Protein AF-A0AAV4GU33-F1 (afdb_monomer)

Foldseek 3Di:
DDPPPPPPPPQKWKKKKKKFDLVCPVLQVFDDDLFPDTDGPADPVDGDCVVRVSVVVTDIDIDMDTPPDDDDDDPNIDMDMDTPGDDDDDDDDDDALVCLVVLLVRLVSNCVPDVVSVVVSCVSPDPVNCVVRVVPVD

Organism: NCBI:txid1093978

Mean predicted aligned error: 7.21 Å

Radius of gyration: 20.66 Å; Cα contacts (8 Å, |Δi|>4): 147; chains: 1; bounding box: 42×40×71 Å

Secondary structure (DSSP, 8-state):
--------------EEEEE--GGGGGGG-EEESSSSSEEE---SSS--TTT-GGGGG---EEEEEPTT------TT--EEEEESSS----------TTTHHHHHHHHHHHTTT-HHHHHHHHHHHSHHHHHHHTGGG-

pLDDT: mean 87.39, std 14.04, range [37.12, 97.62]

Sequence (138 aa):
MKLYHKKRDEFVLFFRWTFFEADHLALLYPKYVQSLDPVFSVNIAKPDLKSFPLLALTKPKQCILQPGELLFVPAGSPHYVENLTASLAISSNYVDATNYHKVCEELRISGLMDPRAKQLLDQFESLDFKKKTRLDSL

InterPro domains:
  IPR003347 JmjC domain [PS51184] (1-111)
  IPR041667 Cupin-like domain 8 [PF13621] (16-94)
  IPR050910 JMJD6 family arginine demethylases/lysyl-hydroxylases [PTHR12480] (16-119)

Structure (mmCIF, N/CA/C/O backbone):
data_AF-A0AAV4GU33-F1
#
_entry.id   AF-A0AAV4GU33-F1
#
loop_
_atom_site.group_PDB
_atom_site.id
_atom_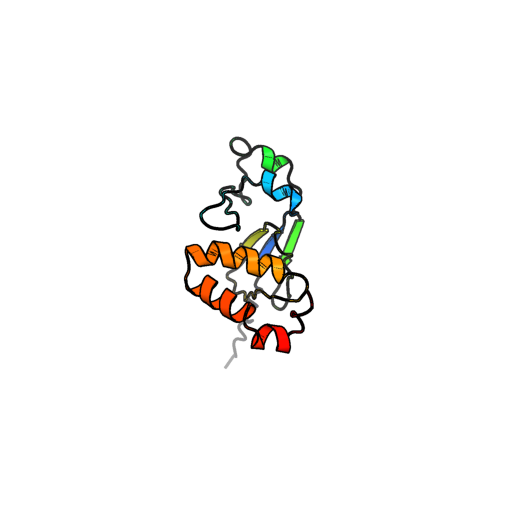site.type_symbol
_atom_site.label_atom_id
_atom_site.label_alt_id
_atom_site.label_comp_id
_atom_site.label_asym_id
_atom_site.label_entity_id
_atom_site.label_seq_id
_atom_site.pdbx_PDB_ins_code
_atom_site.Cartn_x
_atom_site.Cartn_y
_atom_site.Cartn_z
_atom_site.occupancy
_atom_site.B_iso_or_equiv
_atom_site.auth_seq_id
_atom_site.auth_comp_id
_atom_site.auth_asym_id
_atom_site.auth_atom_id
_atom_site.pdbx_PDB_model_num
ATOM 1 N N . MET A 1 1 ? 15.923 -24.154 47.357 1.00 42.38 1 MET A N 1
ATOM 2 C CA . MET A 1 1 ? 16.016 -23.106 46.318 1.00 42.38 1 MET A CA 1
ATOM 3 C C . MET A 1 1 ? 14.884 -23.333 45.319 1.00 42.38 1 MET A C 1
ATOM 5 O O . MET A 1 1 ? 14.953 -24.279 44.551 1.00 42.38 1 MET A O 1
ATOM 9 N N . LYS A 1 2 ? 13.777 -22.580 45.416 1.00 37.12 2 LYS A N 1
ATOM 10 C CA . LYS A 1 2 ? 12.636 -22.703 44.488 1.00 37.12 2 LYS A CA 1
ATOM 11 C C . LYS A 1 2 ? 12.928 -21.844 43.257 1.00 37.12 2 LYS A C 1
ATOM 13 O O . LYS A 1 2 ? 12.985 -20.624 43.372 1.00 37.12 2 LYS A O 1
ATOM 18 N N . LEU A 1 3 ? 13.143 -22.483 42.109 1.00 43.22 3 LEU A N 1
ATOM 19 C CA . LEU A 1 3 ? 13.227 -21.810 40.816 1.00 43.22 3 LEU A CA 1
ATOM 20 C C . LEU A 1 3 ? 11.837 -21.255 40.480 1.00 43.22 3 LEU A C 1
ATOM 22 O O . LEU A 1 3 ? 10.905 -22.005 40.199 1.00 43.22 3 LEU A O 1
ATOM 26 N N . TYR A 1 4 ? 11.686 -19.935 40.565 1.00 38.28 4 TYR A N 1
ATOM 27 C CA . TYR A 1 4 ? 10.521 -19.234 40.041 1.00 38.28 4 TYR A CA 1
ATOM 28 C C . TYR A 1 4 ? 10.566 -19.313 38.511 1.00 38.28 4 TYR A C 1
ATOM 30 O O . TYR A 1 4 ? 11.271 -18.546 37.856 1.00 38.28 4 TYR A O 1
ATOM 38 N N . HIS A 1 5 ? 9.802 -20.235 37.927 1.00 45.59 5 HIS A N 1
ATOM 39 C CA . HIS A 1 5 ? 9.429 -20.148 36.520 1.00 45.59 5 HIS A CA 1
ATOM 40 C C . HIS A 1 5 ? 8.442 -18.990 36.364 1.00 45.59 5 HIS A C 1
ATOM 42 O O . HIS A 1 5 ? 7.228 -19.167 36.455 1.00 45.59 5 HIS A O 1
ATOM 48 N N . LYS A 1 6 ? 8.964 -17.780 36.143 1.00 46.91 6 LYS A N 1
ATOM 49 C CA . LYS A 1 6 ? 8.171 -16.702 35.554 1.00 46.91 6 LYS A CA 1
ATOM 50 C C . LYS A 1 6 ? 7.756 -17.212 34.174 1.00 46.91 6 LYS A C 1
ATOM 52 O O . LYS A 1 6 ? 8.623 -17.408 33.321 1.00 46.91 6 LYS A O 1
ATOM 57 N N . LYS A 1 7 ? 6.464 -17.520 33.984 1.00 47.25 7 LYS A N 1
ATOM 58 C CA . LYS A 1 7 ? 5.905 -17.732 32.643 1.00 47.25 7 LYS A CA 1
ATOM 59 C C . LYS A 1 7 ? 6.401 -16.559 31.805 1.00 47.25 7 LYS A C 1
ATOM 61 O O . LYS A 1 7 ? 6.243 -15.413 32.219 1.00 47.25 7 LYS A O 1
ATOM 66 N N . ARG A 1 8 ? 7.101 -16.842 30.706 1.00 53.31 8 ARG A N 1
ATOM 67 C CA . ARG A 1 8 ? 7.355 -15.808 29.709 1.00 53.31 8 ARG A CA 1
ATOM 68 C C . ARG A 1 8 ? 5.967 -15.378 29.270 1.00 53.31 8 ARG A C 1
ATOM 70 O O . ARG A 1 8 ? 5.239 -16.203 28.731 1.00 53.31 8 ARG A O 1
ATOM 77 N N . ASP A 1 9 ? 5.584 -14.155 29.609 1.00 51.97 9 ASP A N 1
ATOM 78 C CA . ASP A 1 9 ? 4.449 -13.520 28.968 1.00 51.97 9 ASP A CA 1
ATOM 79 C C . ASP A 1 9 ? 4.797 -13.545 27.478 1.00 51.97 9 ASP A C 1
ATOM 81 O O . ASP A 1 9 ? 5.755 -12.902 27.041 1.00 51.97 9 ASP A O 1
ATOM 85 N N . GLU A 1 10 ? 4.143 -14.426 26.723 1.00 53.94 10 GLU A N 1
ATOM 86 C CA . GLU A 1 10 ? 4.235 -14.413 25.274 1.00 53.94 10 GLU A CA 1
ATOM 87 C C . GLU A 1 10 ? 3.649 -13.069 24.861 1.00 53.94 10 GLU A C 1
ATOM 89 O O . GLU A 1 10 ? 2.439 -12.856 24.904 1.00 53.94 10 GLU A O 1
ATOM 94 N N . PHE A 1 11 ? 4.520 -12.108 24.560 1.00 52.19 11 PHE A N 1
ATOM 95 C CA . PHE A 1 11 ? 4.121 -10.869 23.918 1.00 52.19 11 PHE A CA 1
ATOM 96 C C . PHE A 1 11 ? 3.649 -11.248 22.519 1.00 52.19 11 PHE A C 1
ATOM 98 O O . PHE A 1 11 ? 4.433 -11.288 21.573 1.00 52.19 11 PHE A O 1
ATOM 105 N N . VAL A 1 12 ? 2.378 -11.624 22.406 1.00 59.38 12 VAL A N 1
ATOM 106 C CA . VAL A 1 12 ? 1.779 -11.923 21.115 1.00 59.38 12 VAL A CA 1
ATOM 107 C C . VAL A 1 12 ? 1.508 -10.580 20.447 1.00 59.38 12 VAL A C 1
ATOM 109 O O . VAL A 1 12 ? 0.731 -9.763 20.936 1.00 59.38 12 VAL A O 1
ATOM 112 N N . LEU A 1 13 ? 2.270 -10.315 19.390 1.00 69.06 13 LEU A N 1
ATOM 113 C CA . LEU A 1 13 ? 2.268 -9.060 18.649 1.00 69.06 13 LEU A CA 1
ATOM 114 C C . LEU A 1 13 ? 1.117 -9.074 17.643 1.00 69.06 13 LEU A C 1
ATOM 116 O O . LEU A 1 13 ? 1.123 -9.908 16.742 1.00 69.06 13 LEU A O 1
ATOM 120 N N . PHE A 1 14 ? 0.152 -8.164 17.774 1.00 86.62 14 PHE A N 1
ATOM 121 C CA . PHE A 1 14 ? -1.004 -8.115 16.877 1.00 86.62 14 PHE A CA 1
ATOM 122 C C . PHE A 1 14 ? -1.135 -6.764 16.176 1.00 86.62 14 PHE A C 1
ATOM 124 O O . PHE A 1 14 ? -1.135 -5.705 16.815 1.00 86.62 14 PHE A O 1
ATOM 131 N N . PHE A 1 15 ? -1.349 -6.817 14.862 1.00 92.25 15 PHE A N 1
ATOM 132 C CA . PHE A 1 15 ? -1.718 -5.658 14.054 1.00 92.25 15 PHE A CA 1
ATOM 133 C C . PHE A 1 15 ? -3.136 -5.820 13.530 1.00 92.25 15 PHE A C 1
ATOM 135 O O . PHE A 1 15 ? -3.448 -6.834 12.906 1.00 92.25 15 PHE A O 1
ATOM 142 N N . ARG A 1 16 ? -3.982 -4.807 13.713 1.00 96.00 16 ARG A N 1
ATOM 143 C CA . ARG A 1 16 ? -5.251 -4.718 12.990 1.00 96.00 16 ARG A CA 1
ATOM 144 C C . ARG A 1 16 ? -5.020 -3.963 11.692 1.00 96.00 16 ARG A C 1
ATOM 146 O O . ARG A 1 16 ? -4.733 -2.769 11.705 1.00 96.00 16 ARG A O 1
ATOM 153 N N . TRP A 1 17 ? -5.174 -4.667 10.581 1.00 96.12 17 TRP A N 1
ATOM 154 C CA . TRP A 1 17 ? -5.130 -4.088 9.248 1.00 96.12 17 TRP A CA 1
ATOM 155 C C . TRP A 1 17 ? -6.543 -3.801 8.767 1.00 96.12 17 TRP A C 1
ATOM 157 O O . TRP A 1 17 ? -7.436 -4.633 8.912 1.00 96.12 17 TRP A O 1
ATOM 167 N N . THR A 1 18 ? -6.738 -2.619 8.196 1.00 96.62 18 THR A N 1
ATOM 168 C CA . THR A 1 18 ? -7.971 -2.205 7.525 1.00 96.62 18 THR A CA 1
ATOM 169 C C . THR A 1 18 ? -7.630 -1.843 6.088 1.00 96.62 18 THR A C 1
ATOM 171 O O . THR A 1 18 ? -6.877 -0.902 5.866 1.00 96.62 18 THR A O 1
ATOM 174 N N . PHE A 1 19 ? -8.180 -2.580 5.130 1.00 95.69 19 PHE A N 1
ATOM 175 C CA . PHE A 1 19 ? -7.960 -2.404 3.698 1.00 95.69 19 PHE A CA 1
ATOM 176 C C . PHE A 1 19 ? -9.168 -1.793 3.016 1.00 95.69 19 PHE A C 1
ATOM 178 O O . PHE A 1 19 ? -10.313 -2.104 3.353 1.00 95.69 19 PHE A O 1
ATOM 185 N N . PHE A 1 20 ? -8.891 -0.997 1.994 1.00 95.56 20 PHE A N 1
ATOM 186 C CA . PHE A 1 20 ? -9.877 -0.479 1.066 1.00 95.56 20 PHE A CA 1
ATOM 187 C C . PHE A 1 20 ? -9.539 -0.981 -0.338 1.00 95.56 20 PHE A C 1
ATOM 189 O O . PHE A 1 20 ? -8.371 -1.093 -0.719 1.00 95.56 20 PHE A O 1
ATOM 196 N N . GLU A 1 21 ? -10.576 -1.300 -1.105 1.00 91.81 21 GLU A N 1
ATOM 197 C CA . GLU A 1 21 ? -10.431 -1.573 -2.532 1.00 91.81 21 GLU A CA 1
ATOM 198 C C . GLU A 1 21 ? -9.899 -0.319 -3.247 1.00 91.81 21 GLU A C 1
ATOM 200 O O . GLU A 1 21 ? -10.142 0.812 -2.812 1.00 91.81 21 GLU A O 1
ATOM 205 N N . ALA A 1 22 ? -9.147 -0.505 -4.333 1.00 90.31 22 ALA A N 1
ATOM 206 C CA . ALA A 1 22 ? -8.514 0.609 -5.046 1.00 90.31 22 ALA A CA 1
ATOM 207 C C . ALA A 1 22 ? -9.541 1.607 -5.625 1.00 90.31 22 ALA A C 1
ATOM 209 O O . ALA A 1 22 ? -9.262 2.801 -5.720 1.00 90.31 22 ALA A O 1
ATOM 210 N N . ASP A 1 23 ? -10.748 1.145 -5.960 1.00 91.69 23 ASP A N 1
ATOM 211 C CA . ASP A 1 23 ? -11.857 1.980 -6.441 1.00 91.69 23 ASP A CA 1
ATOM 212 C C . ASP A 1 23 ? -12.443 2.904 -5.353 1.00 91.69 23 ASP A C 1
ATOM 214 O O . ASP A 1 23 ? -13.017 3.951 -5.662 1.00 91.69 23 ASP A O 1
ATOM 218 N N . HIS A 1 24 ? -12.235 2.587 -4.073 1.00 94.38 24 HIS A N 1
ATOM 219 C CA . HIS A 1 24 ? -12.641 3.426 -2.946 1.00 94.38 24 HIS A CA 1
ATOM 220 C C . HIS A 1 24 ? -11.666 4.570 -2.659 1.00 94.38 24 HIS A C 1
ATOM 222 O O . HIS A 1 24 ? -11.939 5.385 -1.778 1.00 94.38 24 HIS A O 1
ATOM 228 N N . LEU A 1 25 ? -10.553 4.680 -3.389 1.00 94.44 25 LEU A N 1
ATOM 229 C CA . LEU A 1 25 ? -9.528 5.698 -3.158 1.00 94.44 25 LEU A CA 1
ATOM 230 C C . LEU A 1 25 ? -10.111 7.118 -3.109 1.00 94.44 25 LEU A C 1
ATOM 232 O O . LEU A 1 25 ? -9.793 7.872 -2.193 1.00 94.44 25 LEU A O 1
ATOM 236 N N . ALA A 1 26 ? -11.024 7.464 -4.021 1.00 95.12 26 ALA A N 1
ATOM 237 C CA . ALA A 1 26 ? -11.667 8.781 -4.044 1.00 95.12 26 ALA A CA 1
ATOM 238 C C . ALA A 1 26 ? -12.554 9.046 -2.810 1.00 95.12 26 ALA A C 1
ATOM 240 O O . ALA A 1 26 ? -12.675 10.189 -2.368 1.00 95.12 26 ALA A O 1
ATOM 241 N N . LEU A 1 27 ? -13.131 7.995 -2.217 1.00 97.19 27 LEU A N 1
ATOM 242 C CA . LEU A 1 27 ? -13.972 8.091 -1.017 1.00 97.19 27 LEU A CA 1
ATOM 243 C C . LEU A 1 27 ? -13.159 8.448 0.235 1.00 97.19 27 LEU A C 1
ATOM 245 O O . LEU A 1 27 ? -13.727 8.894 1.231 1.00 97.19 27 LEU A O 1
ATOM 249 N N . LEU A 1 28 ? -11.837 8.265 0.182 1.00 97.06 28 LEU A N 1
ATOM 250 C CA . LEU A 1 28 ? -10.908 8.535 1.279 1.00 97.06 28 LEU A CA 1
ATOM 251 C C . LEU A 1 28 ? -10.315 9.951 1.240 1.00 97.06 28 LEU A C 1
ATOM 253 O O . LEU A 1 28 ? -9.486 10.278 2.088 1.00 97.06 28 LEU A O 1
ATOM 257 N N . TYR A 1 29 ? 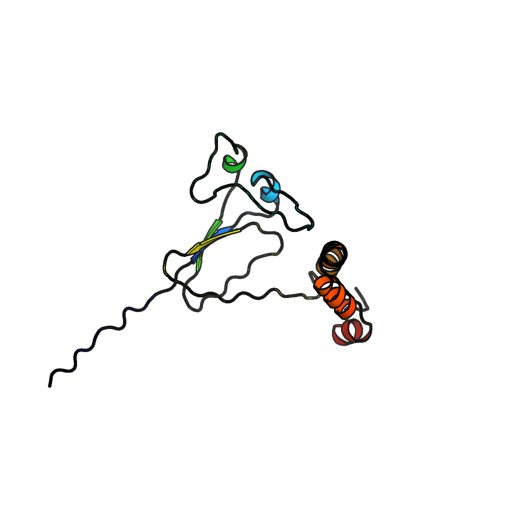-10.752 10.800 0.303 1.00 96.56 29 TYR A N 1
ATOM 258 C CA . TYR A 1 29 ? -10.279 12.182 0.150 1.00 96.56 29 TYR A CA 1
ATOM 259 C C . TYR A 1 29 ? -8.745 12.263 -0.008 1.00 96.56 29 TYR A C 1
ATOM 261 O O . TYR A 1 29 ? -8.061 12.861 0.834 1.00 96.56 29 TYR A O 1
ATOM 269 N N . PRO A 1 30 ? -8.189 11.643 -1.067 1.00 95.81 30 PRO A N 1
ATOM 270 C CA . PRO A 1 30 ? -6.753 11.584 -1.291 1.00 95.81 30 PRO A CA 1
ATOM 271 C C . PRO A 1 30 ? -6.194 12.980 -1.562 1.00 95.81 30 PRO A C 1
ATOM 273 O O . PRO A 1 30 ? -6.832 13.824 -2.196 1.00 95.81 30 PRO A O 1
ATOM 276 N N . LYS A 1 31 ? -4.961 13.206 -1.125 1.00 93.94 31 LYS A N 1
ATOM 277 C CA . LYS A 1 31 ? -4.166 14.379 -1.484 1.00 93.94 31 LYS A CA 1
ATOM 278 C C . LYS A 1 31 ? -2.874 13.901 -2.120 1.00 93.94 31 LYS A C 1
ATOM 280 O O . LYS A 1 31 ? -2.189 13.060 -1.553 1.00 93.94 31 LYS A O 1
ATOM 285 N N . TYR A 1 32 ? -2.527 14.467 -3.264 1.00 89.94 32 TYR A N 1
ATOM 286 C CA . TYR A 1 32 ? -1.275 14.173 -3.950 1.00 89.94 32 TYR A CA 1
ATOM 287 C C . TYR A 1 32 ? -0.311 15.321 -3.686 1.00 89.94 32 TYR A C 1
ATOM 289 O O . TYR A 1 32 ? -0.589 16.466 -4.047 1.00 89.94 32 TYR A O 1
ATOM 297 N N . VAL A 1 33 ? 0.794 15.033 -3.001 1.00 83.00 33 VAL A N 1
ATOM 298 C CA . VAL A 1 33 ? 1.796 16.039 -2.636 1.00 83.00 33 VAL A CA 1
ATOM 299 C C . VAL A 1 33 ? 3.132 15.592 -3.200 1.00 83.00 33 VAL A C 1
ATOM 301 O O . VAL A 1 33 ? 3.805 14.762 -2.608 1.00 83.00 33 VAL A O 1
ATOM 304 N N . GLN A 1 34 ? 3.502 16.149 -4.356 1.00 76.69 34 GLN A N 1
ATOM 305 C CA . GLN A 1 34 ? 4.802 15.926 -5.010 1.00 76.69 34 GLN A CA 1
ATOM 306 C C . GLN A 1 34 ? 5.111 14.462 -5.404 1.00 76.69 34 GLN A C 1
ATOM 308 O O . GLN A 1 34 ? 6.216 14.185 -5.859 1.00 76.69 34 GLN A O 1
ATOM 313 N N . SER A 1 35 ? 4.148 13.543 -5.292 1.00 79.38 35 SER A N 1
ATOM 314 C CA . SER A 1 35 ? 4.239 12.153 -5.750 1.00 79.38 35 SER A CA 1
ATOM 315 C C . SER A 1 35 ? 2.886 11.650 -6.272 1.00 79.38 35 SER A C 1
ATOM 317 O O . SER A 1 35 ? 1.850 12.299 -6.087 1.00 79.38 35 SER A O 1
ATOM 319 N N . LEU A 1 36 ? 2.900 10.487 -6.933 1.00 82.44 36 LEU A N 1
ATOM 320 C CA . LEU A 1 36 ? 1.686 9.754 -7.314 1.00 82.44 36 LEU A CA 1
ATOM 321 C C . LEU A 1 36 ? 1.083 8.949 -6.152 1.00 82.44 36 LEU A C 1
ATOM 323 O O . LEU A 1 36 ? -0.021 8.425 -6.292 1.00 82.44 36 LEU A O 1
ATOM 327 N N . ASP A 1 37 ? 1.766 8.892 -5.009 1.00 85.00 37 ASP A N 1
ATOM 328 C CA . ASP A 1 37 ? 1.268 8.225 -3.814 1.00 85.00 37 ASP A CA 1
ATOM 329 C C . ASP A 1 37 ? 0.350 9.172 -3.034 1.00 85.00 37 ASP A C 1
ATOM 331 O O . ASP A 1 37 ? 0.799 10.211 -2.534 1.00 85.00 37 ASP A O 1
ATOM 335 N N . PRO A 1 38 ? -0.948 8.856 -2.911 1.00 91.38 38 PRO A N 1
ATOM 336 C CA . PRO A 1 38 ? -1.862 9.703 -2.172 1.00 91.38 38 PRO A CA 1
ATOM 337 C C . PRO A 1 38 ? -1.587 9.615 -0.669 1.00 91.38 38 PRO A C 1
ATOM 339 O O . PRO A 1 38 ? -1.406 8.537 -0.102 1.00 91.38 38 PRO A O 1
ATOM 342 N N . VAL A 1 39 ? -1.671 10.759 0.002 1.00 91.50 39 VAL A N 1
ATOM 343 C CA . VAL A 1 39 ? -1.785 10.837 1.458 1.00 91.50 39 VAL A CA 1
ATOM 344 C C . VAL A 1 39 ? -3.228 11.128 1.851 1.00 91.50 39 VAL A C 1
ATOM 346 O O . VAL A 1 39 ? -3.956 11.841 1.158 1.00 91.50 39 VAL A O 1
ATOM 349 N N . PHE A 1 40 ? -3.645 10.6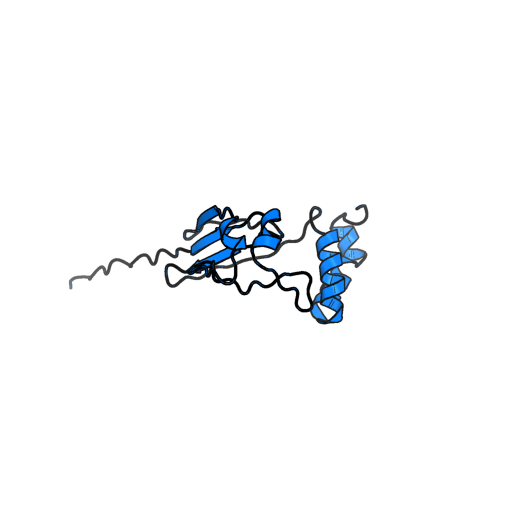00 2.997 1.00 93.81 40 PHE A N 1
ATOM 350 C CA . PHE A 1 40 ? -5.016 10.712 3.484 1.00 93.81 40 PHE A CA 1
ATOM 351 C C . PHE A 1 40 ? -5.036 11.478 4.805 1.00 93.81 40 PHE A C 1
ATOM 353 O O . PHE A 1 40 ? -4.234 11.220 5.698 1.00 93.81 40 PHE A O 1
ATOM 360 N N . SER A 1 41 ? -5.951 12.442 4.939 1.00 92.88 41 SER A N 1
ATOM 361 C CA . SER A 1 41 ? -6.133 13.201 6.192 1.00 92.88 41 SER A CA 1
ATOM 362 C C . SER A 1 41 ? -7.296 12.685 7.045 1.00 92.88 41 SER A C 1
ATOM 364 O O . SER A 1 41 ? -7.542 13.207 8.130 1.00 92.88 41 SER A O 1
ATOM 366 N N . VAL A 1 42 ? -8.036 11.695 6.548 1.00 95.69 42 VAL A N 1
ATOM 367 C CA . VAL A 1 42 ? -9.185 11.113 7.242 1.00 95.69 42 VAL A CA 1
ATOM 368 C C . VAL A 1 42 ? -8.727 10.213 8.389 1.00 95.69 42 VAL A C 1
ATOM 370 O O . VAL A 1 42 ? -7.756 9.469 8.264 1.00 95.69 42 VAL A O 1
ATOM 373 N N . ASN A 1 43 ? -9.437 10.256 9.517 1.00 95.19 43 ASN A N 1
ATOM 374 C CA . ASN A 1 43 ? -9.176 9.363 10.643 1.00 95.19 43 ASN A CA 1
ATOM 375 C C . ASN A 1 43 ? -10.065 8.119 10.533 1.00 95.19 43 ASN A C 1
ATOM 377 O O . ASN A 1 43 ? -11.267 8.195 10.769 1.00 95.19 43 ASN A O 1
ATOM 381 N N . ILE A 1 44 ? -9.474 6.972 10.196 1.00 95.19 44 ILE A N 1
ATOM 382 C CA . ILE A 1 44 ? -10.215 5.711 10.044 1.00 95.19 44 ILE A CA 1
ATOM 383 C C . ILE A 1 44 ? -10.666 5.135 11.395 1.00 95.19 44 ILE A C 1
ATOM 385 O O . ILE A 1 44 ? -11.755 4.576 11.485 1.00 95.19 44 ILE A O 1
ATOM 389 N N . ALA A 1 45 ? -9.880 5.309 12.462 1.00 93.50 45 ALA A N 1
ATOM 390 C CA . ALA A 1 45 ? -10.231 4.822 13.799 1.00 93.50 45 ALA A CA 1
ATOM 391 C C . ALA A 1 45 ? -11.373 5.628 14.443 1.00 93.50 45 ALA A C 1
ATOM 393 O O . ALA A 1 45 ? -12.135 5.106 15.256 1.00 93.50 45 ALA A O 1
ATOM 394 N N . LYS A 1 46 ? -11.503 6.908 14.076 1.00 95.81 46 LYS A N 1
ATOM 395 C CA . LYS A 1 46 ? -12.573 7.805 14.523 1.00 95.81 46 LYS A CA 1
ATOM 396 C C . LYS A 1 46 ? -13.076 8.660 13.346 1.00 95.81 46 LYS A C 1
ATOM 398 O O . LYS A 1 46 ? -12.682 9.825 13.245 1.00 95.81 46 LYS A O 1
ATOM 403 N N . PRO A 1 47 ? -13.932 8.102 12.467 1.00 95.50 47 PRO A N 1
ATOM 404 C CA . PRO A 1 47 ? -14.377 8.776 11.249 1.00 95.50 47 PRO A CA 1
ATOM 405 C C . PRO A 1 47 ? -15.199 10.031 11.550 1.00 95.50 47 PRO A C 1
ATOM 407 O O . PRO A 1 47 ? -16.203 9.970 12.260 1.00 95.50 47 PRO A O 1
ATOM 410 N N . ASP A 1 48 ? -14.811 11.164 10.964 1.00 96.88 48 ASP A N 1
ATOM 411 C CA . ASP A 1 48 ? -15.629 12.379 10.950 1.00 96.88 48 ASP A CA 1
ATOM 412 C C . ASP A 1 48 ? -16.497 12.414 9.688 1.00 96.88 48 ASP A C 1
ATOM 414 O O . ASP A 1 48 ? -16.117 12.964 8.655 1.00 96.88 48 ASP A O 1
ATOM 418 N N . LEU A 1 49 ? -17.690 11.827 9.782 1.00 97.38 49 LEU A N 1
ATOM 419 C CA . LEU A 1 49 ? -18.641 11.774 8.669 1.00 97.38 49 LEU A CA 1
ATOM 420 C C . LEU A 1 49 ? -19.311 13.124 8.369 1.00 97.38 49 LEU A C 1
ATOM 422 O O . LEU A 1 49 ? -19.996 13.238 7.355 1.00 97.38 49 LEU A O 1
ATOM 426 N N . LYS A 1 50 ? -19.137 14.147 9.219 1.00 97.56 50 LYS A N 1
ATOM 427 C CA . LYS A 1 50 ? -19.650 15.493 8.926 1.00 97.56 50 LYS A CA 1
ATOM 428 C C . LYS A 1 50 ? -18.747 16.198 7.921 1.00 97.56 50 LYS A C 1
ATOM 430 O O . LYS A 1 50 ? -19.245 16.757 6.950 1.00 97.56 50 LYS A O 1
ATOM 435 N N . SER A 1 51 ? -17.436 16.140 8.145 1.00 96.88 51 SER A N 1
ATOM 436 C CA . SER A 1 51 ? -16.443 16.745 7.245 1.00 96.88 51 SER A CA 1
ATOM 437 C C . SER A 1 51 ? -16.118 15.851 6.044 1.00 96.88 51 SER A C 1
ATOM 439 O O . SER A 1 51 ? -15.811 16.358 4.967 1.00 96.88 51 SER A O 1
ATOM 441 N N . PHE A 1 52 ? -16.211 14.527 6.212 1.00 97.62 52 PHE A N 1
ATOM 442 C CA . PHE A 1 52 ? -15.852 13.528 5.200 1.00 97.62 52 PHE A CA 1
ATOM 443 C C . PHE A 1 52 ? -16.991 12.519 4.951 1.00 97.62 52 PHE A C 1
ATOM 445 O O . PHE A 1 52 ? -16.827 11.320 5.196 1.00 97.62 52 PHE A O 1
ATOM 452 N N . PRO A 1 53 ? -18.166 12.965 4.472 1.00 97.62 53 PRO A N 1
ATOM 453 C CA . PRO A 1 53 ? -19.347 12.109 4.328 1.00 97.62 53 PRO A CA 1
ATOM 454 C C . PRO A 1 53 ? -19.157 10.900 3.396 1.00 97.62 53 PRO A C 1
ATOM 456 O O . PRO A 1 53 ? -19.794 9.871 3.613 1.00 97.62 53 PRO A O 1
ATOM 459 N N . LEU A 1 54 ? -18.265 10.970 2.397 1.00 97.50 54 LEU A N 1
ATOM 460 C CA . LEU A 1 54 ? -18.020 9.853 1.469 1.00 97.50 54 LEU A CA 1
ATOM 461 C C . LEU A 1 54 ? -17.415 8.620 2.152 1.00 97.50 54 LEU A C 1
ATOM 463 O O . LEU A 1 54 ? -17.559 7.514 1.633 1.00 97.50 54 LEU A O 1
ATOM 467 N N . LEU A 1 55 ? -16.816 8.772 3.340 1.00 96.94 55 LEU A N 1
ATOM 468 C CA . LEU A 1 55 ? -16.310 7.640 4.119 1.00 96.94 55 LEU A CA 1
ATOM 469 C C . LEU A 1 55 ? -17.406 6.618 4.439 1.00 96.94 55 LEU A C 1
ATOM 471 O O . LEU A 1 55 ? -17.119 5.425 4.511 1.00 96.94 55 LEU A O 1
ATOM 475 N N . ALA A 1 56 ? -18.660 7.060 4.570 1.00 96.50 56 ALA A N 1
ATOM 476 C CA . ALA A 1 56 ? -19.799 6.177 4.814 1.00 96.50 56 ALA A CA 1
ATOM 477 C C . ALA A 1 56 ? -20.078 5.202 3.654 1.00 96.50 56 ALA A C 1
ATOM 479 O O . ALA A 1 56 ? -20.768 4.204 3.848 1.00 96.50 56 ALA A O 1
ATOM 480 N N . LEU A 1 57 ? -19.550 5.477 2.456 1.00 97.19 57 LEU A N 1
ATOM 481 C CA . LEU A 1 57 ? -19.696 4.622 1.275 1.00 97.19 57 LEU A CA 1
ATOM 482 C C . LEU A 1 57 ? -18.575 3.584 1.151 1.00 97.19 57 LEU A C 1
ATOM 484 O O . LEU A 1 57 ? -18.648 2.699 0.298 1.00 97.19 57 LEU A O 1
ATOM 488 N N . THR A 1 58 ? -17.538 3.679 1.985 1.00 95.94 58 THR A N 1
ATOM 489 C CA . THR A 1 58 ? -16.437 2.715 1.974 1.00 95.94 58 THR A CA 1
ATOM 490 C C . THR A 1 58 ? -16.891 1.357 2.508 1.00 95.94 58 THR A C 1
ATOM 492 O O . THR A 1 58 ? -17.766 1.255 3.367 1.00 95.94 58 THR A O 1
ATOM 495 N N . LYS A 1 59 ? -16.266 0.287 2.011 1.00 94.69 59 LYS A N 1
ATOM 496 C CA . LYS A 1 59 ? -16.458 -1.080 2.522 1.00 94.69 59 LYS A CA 1
ATOM 497 C C . LYS A 1 59 ? -15.106 -1.654 2.942 1.00 94.69 59 LYS A C 1
ATOM 499 O O . LYS A 1 59 ? -14.504 -2.397 2.165 1.00 94.69 59 LYS A O 1
ATOM 504 N N . PRO A 1 60 ? -14.577 -1.247 4.108 1.00 95.12 60 PRO A N 1
ATOM 505 C CA . PRO A 1 60 ? -13.281 -1.717 4.559 1.00 95.12 60 PRO A CA 1
ATOM 506 C C . PRO A 1 60 ? -13.304 -3.215 4.874 1.00 95.12 60 PRO A C 1
ATOM 508 O O . PRO A 1 60 ? -14.273 -3.729 5.435 1.00 95.12 60 PRO A O 1
ATOM 511 N N . LYS A 1 61 ? -12.206 -3.905 4.568 1.00 95.00 61 LYS A N 1
ATOM 512 C CA . LYS A 1 61 ? -11.951 -5.288 4.992 1.00 95.00 61 LYS A CA 1
ATOM 513 C C . LYS A 1 61 ? -10.910 -5.286 6.101 1.00 95.00 61 LYS A C 1
ATOM 515 O O . LYS A 1 61 ? -9.928 -4.557 6.007 1.00 95.00 61 LYS A O 1
ATOM 5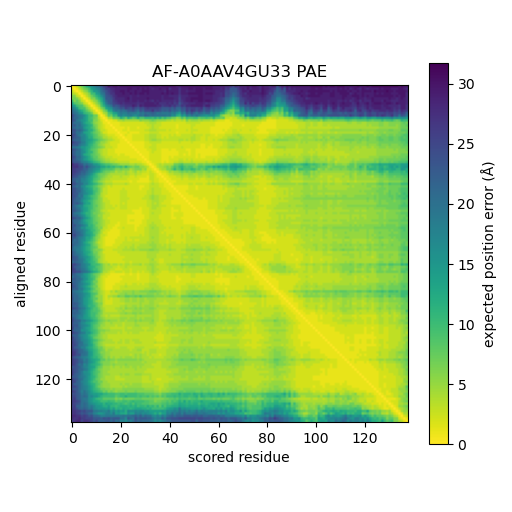20 N N . GLN A 1 62 ? -11.113 -6.091 7.139 1.00 95.62 62 GLN A N 1
ATOM 521 C CA . GLN A 1 62 ? -10.211 -6.132 8.287 1.00 95.62 62 GLN A CA 1
ATOM 522 C C . GLN A 1 62 ? -9.644 -7.524 8.526 1.00 95.62 62 GLN A C 1
ATOM 524 O O . GLN A 1 62 ? -10.350 -8.521 8.386 1.00 95.62 62 GLN A O 1
ATOM 529 N N . CYS A 1 63 ? -8.381 -7.572 8.938 1.00 94.56 63 CYS A N 1
ATOM 530 C CA . CYS A 1 63 ? -7.748 -8.781 9.451 1.00 94.56 63 CYS A CA 1
ATOM 531 C C . CYS A 1 63 ? -6.809 -8.447 10.612 1.00 94.56 63 CYS A C 1
ATOM 533 O O . CYS A 1 63 ? -6.320 -7.320 10.736 1.00 94.56 63 CYS A O 1
ATOM 535 N N . ILE A 1 64 ? -6.566 -9.439 11.467 1.00 95.44 64 ILE A N 1
ATOM 536 C CA . ILE A 1 64 ? -5.531 -9.373 12.495 1.00 95.44 64 ILE A CA 1
ATOM 537 C C . ILE A 1 64 ? -4.328 -10.148 11.980 1.00 95.44 64 ILE A C 1
ATOM 539 O O . ILE A 1 64 ? -4.474 -11.315 11.637 1.00 95.44 64 ILE A O 1
ATOM 543 N N . LEU A 1 65 ? -3.172 -9.493 11.923 1.00 94.38 65 LEU A N 1
ATOM 544 C CA . LEU A 1 65 ? -1.905 -10.131 11.598 1.00 94.38 65 LEU A CA 1
ATOM 545 C C . LEU A 1 65 ? -1.202 -10.541 12.892 1.00 94.38 65 LEU A C 1
ATOM 547 O O . LEU A 1 65 ? -0.968 -9.692 13.762 1.00 94.38 65 LEU A O 1
ATOM 551 N N . GLN A 1 66 ? -0.894 -11.827 13.007 1.00 92.88 66 GLN A N 1
ATOM 552 C CA . GLN A 1 66 ? -0.265 -12.452 14.168 1.00 92.88 66 GLN A CA 1
ATOM 553 C C . GLN A 1 66 ? 1.251 -12.628 13.967 1.00 92.88 66 GLN A C 1
ATOM 555 O O . GLN A 1 66 ? 1.753 -12.529 12.842 1.00 92.88 66 GLN A O 1
ATOM 560 N N . PRO A 1 67 ? 2.020 -12.922 15.032 1.00 91.19 67 PRO A N 1
ATOM 561 C CA . PRO A 1 67 ? 3.455 -13.145 14.907 1.00 91.19 67 PRO A CA 1
ATOM 562 C C . PRO A 1 67 ? 3.769 -14.315 13.971 1.00 91.19 67 PRO A C 1
ATOM 564 O O . PRO A 1 67 ? 3.233 -15.409 14.124 1.00 91.19 67 PRO A O 1
ATOM 567 N N . GLY A 1 68 ? 4.680 -14.087 13.025 1.00 90.56 68 GLY A N 1
ATOM 568 C CA . GLY A 1 68 ? 5.095 -15.091 12.042 1.00 90.56 68 GLY A CA 1
ATOM 569 C C . GLY A 1 68 ? 4.186 -15.201 10.815 1.00 90.56 68 GLY A C 1
ATOM 570 O O . GLY A 1 68 ? 4.558 -15.886 9.865 1.00 90.56 68 GLY A O 1
ATOM 571 N N . GLU A 1 69 ? 3.041 -14.516 10.791 1.00 93.38 69 GLU A N 1
ATOM 572 C CA . GLU A 1 69 ? 2.203 -14.434 9.597 1.00 93.38 69 GLU A CA 1
ATOM 573 C C . GLU A 1 69 ? 2.759 -13.413 8.594 1.00 93.38 69 GLU A C 1
ATOM 575 O O . GLU A 1 69 ? 3.343 -12.389 8.955 1.00 93.38 69 GLU A O 1
ATOM 580 N N . LEU A 1 70 ? 2.548 -13.698 7.308 1.00 92.81 70 LEU A N 1
ATOM 581 C CA . LEU A 1 70 ? 2.894 -12.818 6.199 1.00 92.81 70 LEU A CA 1
ATOM 582 C C . LEU A 1 70 ? 1.616 -12.246 5.590 1.00 92.81 70 LEU A C 1
ATOM 584 O O . LEU A 1 70 ? 0.694 -12.991 5.259 1.00 92.81 70 LEU A O 1
ATOM 588 N N . LEU A 1 71 ? 1.600 -10.932 5.383 1.00 93.38 71 LEU A N 1
ATOM 589 C CA . LEU A 1 71 ? 0.516 -10.236 4.704 1.00 93.38 71 LEU A CA 1
ATOM 590 C C . LEU A 1 71 ? 1.001 -9.680 3.372 1.00 93.38 71 LEU A C 1
ATOM 592 O O . LEU A 1 71 ? 1.958 -8.910 3.322 1.00 93.38 71 LEU A O 1
ATOM 596 N N . PHE A 1 72 ? 0.311 -10.046 2.298 1.00 92.50 72 PHE A N 1
ATOM 597 C CA . PHE A 1 72 ? 0.498 -9.428 0.995 1.00 92.50 72 PHE A CA 1
ATOM 598 C C . PHE A 1 72 ? -0.437 -8.226 0.856 1.00 92.50 72 PHE A C 1
ATOM 600 O O . PHE A 1 72 ? -1.652 -8.373 0.988 1.00 92.50 72 PHE A O 1
ATOM 607 N N . VAL A 1 73 ? 0.125 -7.052 0.566 1.00 90.56 73 VAL A N 1
ATOM 608 C CA . VAL A 1 73 ? -0.638 -5.825 0.311 1.00 90.56 73 VAL A CA 1
ATOM 609 C C . VAL A 1 73 ? -0.623 -5.540 -1.191 1.00 90.56 73 VAL A C 1
ATOM 611 O O . VAL A 1 73 ? 0.442 -5.236 -1.733 1.00 90.56 73 VAL A O 1
ATOM 614 N N . PRO A 1 74 ? -1.771 -5.635 -1.887 1.00 83.94 74 PRO A N 1
ATOM 615 C CA . PRO A 1 74 ? -1.842 -5.302 -3.302 1.00 83.94 74 PRO A CA 1
ATOM 616 C C . PRO A 1 74 ? -1.469 -3.839 -3.568 1.00 83.94 74 PRO A C 1
ATOM 618 O O . PRO A 1 74 ? -1.841 -2.937 -2.812 1.00 83.94 74 PRO A O 1
ATOM 621 N N . ALA A 1 75 ? -0.772 -3.599 -4.680 1.00 86.00 75 ALA A N 1
ATOM 622 C CA . ALA A 1 75 ? -0.384 -2.256 -5.093 1.00 86.00 75 ALA A CA 1
ATOM 623 C C . ALA A 1 75 ? -1.615 -1.349 -5.266 1.00 86.00 75 ALA A C 1
ATOM 625 O O . ALA A 1 75 ? -2.611 -1.738 -5.876 1.00 86.00 75 ALA A O 1
ATOM 626 N N . GLY A 1 76 ? -1.535 -0.124 -4.744 1.00 87.06 76 GLY A N 1
ATOM 627 C CA . GLY A 1 76 ? -2.615 0.859 -4.836 1.00 87.06 76 GLY A CA 1
ATOM 628 C C . GLY A 1 76 ? -3.808 0.611 -3.909 1.00 87.06 76 GLY A C 1
ATOM 629 O O . GLY A 1 76 ? -4.779 1.353 -4.010 1.00 87.06 76 GLY A O 1
ATOM 630 N N . SER A 1 77 ? -3.761 -0.383 -3.011 1.00 90.62 77 SER A N 1
ATOM 631 C CA . SER A 1 77 ? -4.796 -0.585 -1.988 1.00 90.62 77 SER A CA 1
ATOM 632 C C . SER A 1 77 ? -4.544 0.338 -0.788 1.00 90.62 77 SER A C 1
ATOM 634 O O . SER A 1 77 ? -3.558 0.140 -0.063 1.00 90.62 77 SER A O 1
ATOM 636 N N . PRO A 1 78 ? -5.406 1.345 -0.535 1.00 94.88 78 PRO A N 1
ATOM 637 C CA . PRO A 1 78 ? -5.290 2.154 0.667 1.00 94.88 78 PRO A CA 1
ATOM 638 C C . PRO A 1 78 ? -5.485 1.273 1.898 1.00 94.88 78 PRO A C 1
ATOM 640 O O . PRO A 1 78 ? -6.360 0.403 1.925 1.00 94.88 78 PRO A O 1
ATOM 643 N N . HIS A 1 79 ? -4.683 1.503 2.930 1.00 94.94 79 HIS A N 1
ATOM 644 C CA . HIS A 1 79 ? -4.749 0.710 4.146 1.00 94.94 79 HIS A CA 1
ATOM 645 C C . HIS A 1 79 ? -4.413 1.534 5.386 1.00 94.94 79 HIS A C 1
ATOM 647 O O . HIS A 1 79 ? -3.687 2.525 5.334 1.00 94.94 79 HIS A O 1
ATOM 653 N N . TYR A 1 80 ? -4.970 1.106 6.513 1.00 95.75 80 TYR A N 1
ATOM 654 C CA . TYR A 1 80 ? -4.730 1.656 7.839 1.00 95.75 80 TYR A CA 1
ATOM 655 C C . TYR A 1 80 ? -4.303 0.525 8.775 1.00 95.75 80 TYR A C 1
ATOM 657 O O . TYR A 1 80 ? -4.940 -0.531 8.801 1.00 95.75 80 TYR A O 1
ATOM 665 N N . VAL A 1 81 ? -3.229 0.752 9.531 1.00 95.06 81 VAL A N 1
ATOM 666 C CA . VAL A 1 81 ? -2.648 -0.235 10.445 1.00 95.06 81 VAL A CA 1
ATOM 667 C C . VAL A 1 81 ? -2.686 0.311 11.858 1.00 95.06 81 VAL A C 1
ATOM 669 O O . VAL A 1 81 ? -2.234 1.425 12.123 1.00 95.06 81 VAL A O 1
ATOM 672 N N . GLU A 1 82 ? -3.202 -0.499 12.769 1.00 94.75 82 GLU A N 1
ATOM 673 C CA . GLU A 1 82 ? -3.233 -0.200 14.190 1.00 94.75 82 GLU A CA 1
ATOM 674 C C . GLU A 1 82 ? -2.475 -1.270 14.970 1.00 94.75 82 GLU A C 1
ATOM 676 O O . GLU A 1 82 ? -2.748 -2.469 14.855 1.00 94.75 82 GLU A O 1
ATOM 681 N N . ASN A 1 83 ? -1.533 -0.821 15.795 1.00 93.12 83 ASN A N 1
ATOM 682 C CA . ASN A 1 83 ? -0.787 -1.688 16.695 1.00 93.12 83 ASN A CA 1
ATOM 683 C C . ASN A 1 83 ? -1.643 -1.924 17.942 1.00 93.12 83 ASN A C 1
ATOM 685 O O . ASN A 1 83 ? -1.819 -1.012 18.749 1.00 93.12 83 ASN A O 1
ATOM 689 N N . LEU A 1 84 ? -2.167 -3.138 18.111 1.00 92.62 84 LEU A N 1
ATOM 690 C CA . LEU A 1 84 ? -2.989 -3.481 19.280 1.00 92.62 84 LEU A CA 1
ATOM 691 C C . LEU A 1 84 ? -2.132 -3.736 20.528 1.00 92.62 84 LEU A C 1
ATOM 693 O O . LEU A 1 84 ? -2.596 -3.614 21.659 1.00 92.62 84 LEU A O 1
ATOM 697 N N . THR A 1 85 ? -0.865 -4.077 20.310 1.00 89.12 85 THR A N 1
ATOM 698 C CA . THR A 1 85 ? 0.165 -4.313 21.323 1.00 89.12 85 THR A CA 1
ATOM 699 C C . THR A 1 85 ? 1.471 -3.648 20.885 1.00 89.12 85 THR A C 1
ATOM 701 O O . THR A 1 85 ? 1.650 -3.336 19.704 1.00 89.12 85 THR A O 1
ATOM 704 N N . ALA A 1 86 ? 2.423 -3.456 21.804 1.00 87.50 86 ALA 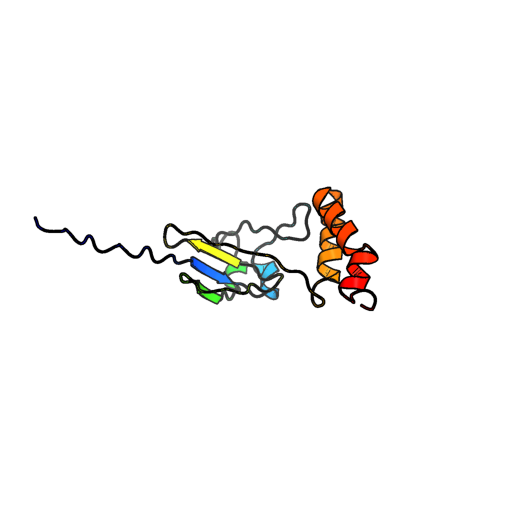A N 1
ATOM 705 C CA . ALA A 1 86 ? 3.778 -3.031 21.441 1.00 87.50 86 ALA A CA 1
ATOM 706 C C . ALA A 1 86 ? 4.398 -4.066 20.491 1.00 87.50 86 ALA A C 1
ATOM 708 O O . ALA A 1 86 ? 4.613 -5.194 20.913 1.00 87.50 86 ALA A O 1
ATOM 709 N N 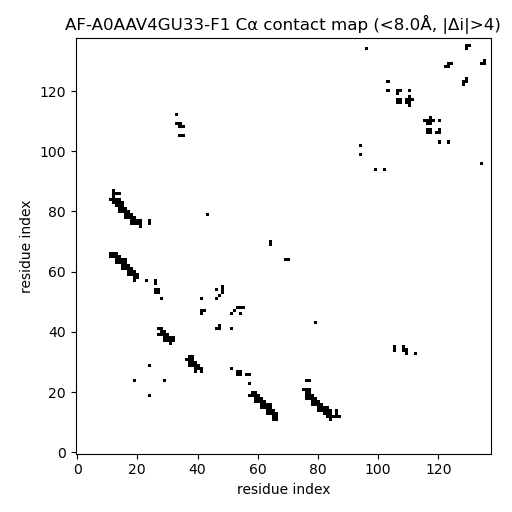. SER A 1 87 ? 4.634 -3.699 19.226 1.00 86.81 87 SER A N 1
ATOM 710 C CA . SER A 1 87 ? 4.903 -4.650 18.136 1.00 86.81 87 SER A CA 1
ATOM 711 C C . SER A 1 87 ? 6.037 -4.193 17.215 1.00 86.81 87 SER A C 1
ATOM 713 O O . SER A 1 87 ? 6.297 -2.998 17.091 1.00 86.81 87 SER A O 1
ATOM 715 N N . LEU A 1 88 ? 6.684 -5.155 16.548 1.00 88.75 88 LEU A N 1
ATOM 716 C CA . LEU A 1 88 ? 7.689 -4.947 15.501 1.00 88.75 88 LEU A CA 1
ATOM 717 C C . LEU A 1 88 ? 7.238 -5.677 14.231 1.00 88.75 88 LEU A C 1
ATOM 719 O O . LEU A 1 88 ? 6.856 -6.842 14.300 1.00 88.75 88 LEU A O 1
ATOM 723 N N . ALA A 1 89 ? 7.312 -5.004 13.085 1.00 90.25 89 ALA A N 1
ATOM 724 C CA . ALA A 1 89 ? 7.039 -5.585 11.775 1.00 90.25 89 ALA A CA 1
ATOM 725 C C . ALA A 1 89 ? 8.152 -5.219 10.788 1.00 90.25 89 ALA A C 1
ATOM 727 O O . ALA A 1 89 ? 8.755 -4.150 10.888 1.00 90.25 89 ALA A O 1
ATOM 728 N N . ILE A 1 90 ? 8.397 -6.107 9.826 1.00 92.19 90 ILE A N 1
ATOM 729 C CA . ILE A 1 90 ? 9.292 -5.878 8.691 1.00 92.19 90 ILE A CA 1
ATOM 730 C C . ILE A 1 90 ? 8.433 -5.932 7.431 1.00 92.19 90 ILE A C 1
ATOM 732 O O . ILE A 1 90 ? 7.639 -6.855 7.266 1.00 92.19 90 ILE A O 1
ATOM 736 N N . SER A 1 91 ? 8.589 -4.945 6.552 1.00 92.56 91 SER A N 1
ATOM 737 C CA . SER A 1 91 ? 7.940 -4.908 5.241 1.00 92.56 91 SER A CA 1
ATOM 738 C C . SER A 1 91 ? 8.986 -4.762 4.141 1.00 92.56 91 SER A C 1
ATOM 740 O O . SER A 1 91 ? 10.090 -4.263 4.373 1.00 92.56 91 SER A O 1
ATOM 742 N N . SER A 1 92 ? 8.652 -5.236 2.945 1.00 92.75 92 SER A N 1
ATOM 743 C CA . SER A 1 92 ? 9.497 -5.110 1.765 1.00 92.75 92 SER A CA 1
ATOM 744 C C . SER A 1 92 ? 8.620 -4.890 0.542 1.00 92.75 92 SER A C 1
ATOM 746 O O . SER A 1 92 ? 7.655 -5.622 0.327 1.00 92.75 92 SER A O 1
ATOM 748 N N . ASN A 1 93 ? 8.966 -3.876 -0.245 1.00 91.12 93 ASN A N 1
ATOM 749 C CA . ASN A 1 93 ? 8.392 -3.678 -1.567 1.00 91.12 93 ASN A CA 1
ATOM 750 C C . ASN A 1 93 ? 9.149 -4.552 -2.567 1.00 91.12 93 ASN A C 1
ATOM 752 O O . ASN A 1 93 ? 10.359 -4.744 -2.437 1.00 91.12 93 ASN A O 1
ATOM 756 N N . TYR A 1 94 ? 8.451 -5.042 -3.586 1.00 91.19 94 TYR A N 1
ATOM 757 C CA . TYR A 1 94 ? 9.050 -5.830 -4.656 1.00 91.19 94 TYR A CA 1
ATOM 758 C C . TYR A 1 94 ? 8.671 -5.256 -6.021 1.00 91.19 94 TYR A C 1
ATOM 760 O O . TYR A 1 94 ? 7.633 -4.610 -6.188 1.00 91.19 94 TYR A O 1
ATOM 768 N N . VAL A 1 95 ? 9.537 -5.508 -6.999 1.00 90.94 95 VAL A N 1
ATOM 769 C CA . VAL A 1 95 ? 9.322 -5.164 -8.403 1.00 90.94 95 VAL A CA 1
ATOM 770 C C . VAL A 1 95 ? 9.521 -6.431 -9.213 1.00 90.94 95 VAL A C 1
ATOM 772 O O . VAL A 1 95 ? 10.530 -7.119 -9.048 1.00 90.94 95 VAL A O 1
ATOM 775 N N . ASP A 1 96 ? 8.561 -6.740 -10.071 1.00 89.81 96 ASP A N 1
ATOM 776 C CA . ASP A 1 96 ? 8.622 -7.863 -10.996 1.00 89.81 96 ASP A CA 1
ATOM 777 C C . ASP A 1 96 ? 8.042 -7.473 -12.364 1.00 89.81 96 ASP A C 1
ATOM 779 O O . ASP A 1 96 ? 7.716 -6.313 -12.625 1.00 89.81 96 ASP A O 1
ATOM 783 N N . ALA A 1 97 ? 7.927 -8.447 -13.266 1.00 88.56 97 ALA A N 1
ATOM 784 C CA . ALA A 1 97 ? 7.419 -8.218 -14.616 1.00 88.56 97 ALA A CA 1
ATOM 785 C C . ALA A 1 97 ? 5.984 -7.655 -14.654 1.00 88.56 97 ALA A C 1
ATOM 787 O O . ALA A 1 97 ? 5.605 -7.036 -15.644 1.00 88.56 97 ALA A O 1
ATOM 788 N N . THR A 1 98 ? 5.182 -7.847 -13.602 1.00 89.44 98 THR A N 1
ATOM 789 C CA . THR A 1 98 ? 3.776 -7.422 -13.569 1.00 89.44 98 THR A CA 1
ATOM 790 C C . THR A 1 98 ? 3.601 -5.943 -13.224 1.00 89.44 98 THR A C 1
ATOM 792 O O . THR A 1 98 ? 2.583 -5.355 -13.591 1.00 89.44 98 THR A O 1
ATOM 795 N N . ASN A 1 99 ? 4.576 -5.323 -12.548 1.00 91.19 99 ASN A N 1
ATOM 796 C CA . ASN A 1 99 ? 4.492 -3.926 -12.106 1.00 91.19 99 ASN A CA 1
ATOM 797 C C . ASN A 1 99 ? 5.642 -3.026 -12.595 1.00 91.19 99 ASN A C 1
ATOM 799 O O . ASN A 1 99 ? 5.576 -1.813 -12.393 1.00 91.19 99 ASN A O 1
ATOM 803 N N . TYR A 1 100 ? 6.651 -3.580 -13.277 1.00 91.88 100 TYR A N 1
ATOM 804 C CA . TYR A 1 100 ? 7.859 -2.867 -13.703 1.00 91.88 100 TYR A CA 1
ATOM 805 C C . TYR A 1 100 ? 7.594 -1.519 -14.393 1.00 91.88 100 TYR A C 1
ATOM 807 O O . TYR A 1 100 ? 8.144 -0.501 -13.976 1.00 91.88 100 TYR A O 1
ATOM 815 N N . HIS A 1 101 ? 6.734 -1.478 -15.419 1.00 91.12 101 HIS A N 1
ATOM 816 C CA . HIS A 1 101 ? 6.476 -0.238 -16.166 1.00 91.12 101 HIS A CA 1
ATOM 817 C C . HIS A 1 101 ? 5.881 0.857 -15.283 1.00 91.12 101 HIS A C 1
ATOM 819 O O . HIS A 1 101 ? 6.341 1.997 -15.329 1.00 91.12 101 HIS A O 1
ATOM 825 N N . LYS A 1 102 ? 4.911 0.491 -14.440 1.00 90.94 102 LYS A N 1
ATOM 826 C CA . LYS A 1 102 ? 4.258 1.424 -13.523 1.00 90.94 102 LYS A CA 1
ATOM 827 C C . LYS A 1 102 ? 5.246 1.972 -12.494 1.00 90.94 102 LYS A C 1
ATOM 829 O O . LYS A 1 102 ? 5.281 3.175 -12.259 1.00 90.94 102 LYS A O 1
ATOM 834 N N . VAL A 1 103 ? 6.112 1.113 -11.955 1.00 92.69 103 VAL A N 1
ATOM 835 C CA . VAL A 1 103 ? 7.178 1.537 -11.038 1.00 92.69 103 VAL A CA 1
ATOM 836 C C . VAL A 1 103 ? 8.144 2.502 -11.733 1.00 92.69 103 VAL A C 1
ATOM 838 O O . VAL A 1 103 ? 8.494 3.532 -11.165 1.00 92.69 103 VAL A O 1
ATOM 841 N N . CYS A 1 104 ? 8.548 2.231 -12.977 1.00 93.50 104 CYS A N 1
ATOM 842 C 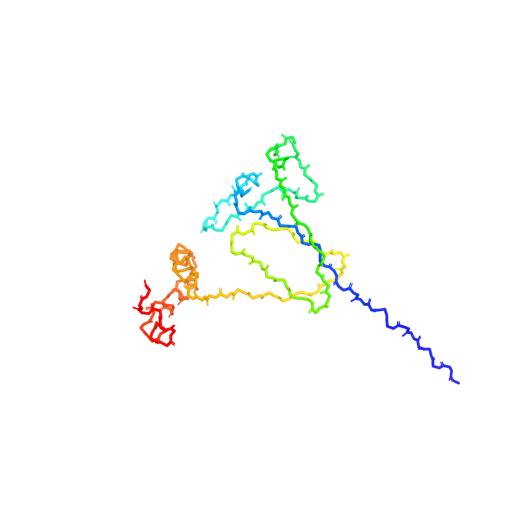CA . CYS A 1 104 ? 9.397 3.150 -13.740 1.00 93.50 104 CYS A CA 1
ATOM 843 C C . CYS A 1 104 ? 8.721 4.513 -13.979 1.00 93.50 104 CYS A C 1
ATOM 845 O O . CYS A 1 104 ? 9.382 5.545 -13.882 1.00 93.50 104 CYS A O 1
ATOM 847 N N . GLU A 1 105 ? 7.419 4.550 -14.265 1.00 92.44 105 GLU A N 1
ATOM 848 C CA . GLU A 1 105 ? 6.658 5.803 -14.396 1.00 92.44 105 GLU A CA 1
ATOM 849 C C . GLU A 1 105 ? 6.621 6.603 -13.086 1.00 92.44 105 GLU A C 1
ATOM 851 O O . GLU A 1 105 ? 6.918 7.801 -13.084 1.00 92.44 105 GLU A O 1
ATOM 856 N N . GLU A 1 106 ? 6.339 5.942 -11.964 1.00 91.94 106 GLU A N 1
ATOM 857 C CA . GLU A 1 106 ? 6.344 6.560 -10.632 1.00 91.94 106 GLU A CA 1
ATOM 858 C C . GLU A 1 106 ? 7.739 7.076 -10.242 1.00 91.94 106 GLU A C 1
ATOM 860 O O . GLU A 1 106 ? 7.875 8.187 -9.712 1.00 91.94 106 GLU A O 1
ATOM 865 N N . LEU A 1 107 ? 8.792 6.317 -10.563 1.00 93.88 107 LEU A N 1
ATOM 866 C CA . LEU A 1 107 ? 10.180 6.716 -10.328 1.00 93.88 107 LEU A CA 1
ATOM 867 C C . LEU A 1 107 ? 10.614 7.890 -11.211 1.00 93.88 107 LEU A C 1
ATOM 869 O O . LEU A 1 107 ? 11.413 8.705 -10.753 1.00 93.88 107 LEU A O 1
ATOM 873 N N . ARG A 1 108 ? 10.088 8.037 -12.436 1.00 93.38 108 ARG A N 1
ATOM 874 C CA . ARG A 1 108 ? 10.362 9.218 -13.281 1.00 93.38 108 ARG A CA 1
ATOM 875 C C . ARG A 1 108 ? 9.859 10.498 -12.632 1.00 93.38 108 ARG A C 1
ATOM 877 O O . ARG A 1 108 ? 10.581 11.490 -12.627 1.00 93.38 108 ARG A O 1
ATOM 884 N N . ILE A 1 109 ? 8.651 10.470 -12.070 1.00 91.50 109 ILE A N 1
ATOM 885 C CA . ILE A 1 109 ? 8.065 11.629 -11.384 1.00 91.50 109 ILE A CA 1
ATOM 886 C C . ILE A 1 109 ? 8.800 11.882 -10.069 1.00 91.50 109 ILE A C 1
ATOM 888 O O . ILE A 1 109 ? 9.263 12.996 -9.829 1.00 91.50 109 ILE A O 1
ATOM 892 N N . SER A 1 110 ? 8.973 10.844 -9.248 1.00 91.06 110 SER A N 1
ATOM 893 C CA . SER A 1 110 ? 9.687 10.950 -7.968 1.00 91.06 110 SER A CA 1
ATOM 894 C C . SER A 1 110 ? 11.132 11.423 -8.155 1.00 91.06 110 SER A C 1
ATOM 896 O O . SER A 1 110 ? 11.634 12.222 -7.367 1.00 91.06 110 SER A O 1
ATOM 898 N N . GLY A 1 111 ? 11.786 10.997 -9.238 1.00 94.06 111 GLY A N 1
ATOM 899 C CA . GLY A 1 111 ? 13.148 11.376 -9.607 1.00 94.06 111 GLY A CA 1
ATOM 900 C C . GLY A 1 111 ? 13.340 12.859 -9.926 1.00 94.06 111 GLY A C 1
ATOM 901 O O . GLY A 1 111 ? 14.476 13.327 -9.900 1.00 94.06 111 GLY A O 1
ATOM 902 N N . LEU A 1 112 ? 12.260 13.612 -10.182 1.00 91.88 112 LEU A N 1
ATOM 903 C CA . LEU A 1 112 ? 12.321 15.074 -10.319 1.00 91.88 112 LEU A CA 1
ATOM 904 C C . LEU A 1 112 ? 12.635 15.766 -8.986 1.00 91.88 112 LEU A C 1
ATOM 906 O O . LEU A 1 112 ? 13.204 16.855 -8.985 1.00 91.88 112 LEU A O 1
ATOM 910 N N . MET A 1 113 ? 12.262 15.138 -7.867 1.00 90.50 113 MET A N 1
ATOM 911 C CA . MET A 1 113 ? 12.396 15.701 -6.520 1.00 90.50 113 MET A CA 1
ATOM 912 C C . MET A 1 113 ? 13.418 14.948 -5.656 1.00 90.50 113 MET A C 1
ATOM 914 O O . MET A 1 113 ? 14.046 15.559 -4.793 1.00 90.50 113 MET A O 1
ATOM 918 N N . ASP A 1 114 ? 13.606 13.644 -5.881 1.00 92.50 114 ASP A N 1
ATOM 919 C CA . ASP A 1 114 ? 14.535 12.792 -5.132 1.00 92.50 114 ASP A CA 1
ATOM 920 C C . ASP A 1 114 ? 15.582 12.143 -6.061 1.00 92.50 114 ASP A C 1
ATOM 922 O O . ASP A 1 114 ? 15.266 11.203 -6.802 1.00 92.50 114 ASP A O 1
ATOM 926 N N . PRO A 1 115 ? 16.860 12.562 -5.988 1.00 95.50 115 PRO A N 1
ATOM 927 C CA . PRO A 1 115 ? 17.941 11.971 -6.777 1.00 95.50 115 PRO A CA 1
ATOM 928 C C . PRO A 1 115 ? 18.103 10.457 -6.586 1.00 95.50 115 PRO A C 1
ATOM 930 O O . PRO A 1 115 ? 18.558 9.769 -7.499 1.00 95.50 115 PRO A O 1
ATOM 933 N N . ARG A 1 116 ? 17.715 9.909 -5.427 1.00 95.94 116 ARG A N 1
ATOM 934 C CA . ARG A 1 116 ? 17.793 8.463 -5.163 1.00 95.94 116 ARG A CA 1
ATOM 935 C C . ARG A 1 116 ? 16.771 7.692 -5.994 1.00 95.94 116 ARG A C 1
ATOM 937 O O . ARG A 1 116 ? 17.093 6.621 -6.502 1.00 95.94 116 ARG A O 1
ATOM 944 N N . ALA A 1 117 ? 15.572 8.250 -6.178 1.00 94.62 117 ALA A N 1
ATOM 945 C CA . ALA A 1 117 ? 14.555 7.673 -7.055 1.00 94.62 117 ALA A CA 1
ATOM 946 C C . ALA A 1 117 ? 15.022 7.691 -8.518 1.00 94.62 117 ALA A C 1
ATOM 948 O O . ALA A 1 117 ? 14.883 6.692 -9.222 1.00 94.62 117 ALA A O 1
ATOM 949 N N . LYS A 1 118 ? 15.672 8.783 -8.947 1.00 96.19 118 LYS A N 1
ATOM 950 C CA . LYS A 1 118 ? 16.296 8.866 -10.276 1.00 96.19 118 LYS A CA 1
ATOM 951 C C . LYS A 1 118 ? 17.408 7.830 -10.459 1.00 96.19 118 LYS A C 1
ATOM 953 O O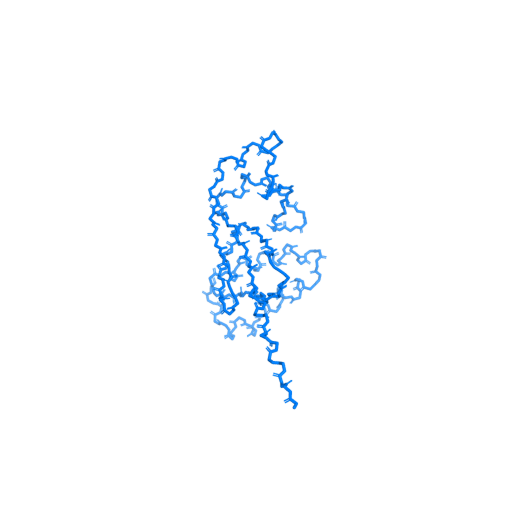 . LYS A 1 118 ? 17.448 7.166 -11.489 1.00 96.19 118 LYS A O 1
ATOM 958 N N . GLN A 1 119 ? 18.273 7.652 -9.461 1.00 97.38 119 GLN A N 1
ATOM 959 C CA . GLN A 1 119 ? 19.333 6.643 -9.510 1.00 97.38 119 GLN A CA 1
ATOM 960 C C . GLN A 1 119 ? 18.761 5.222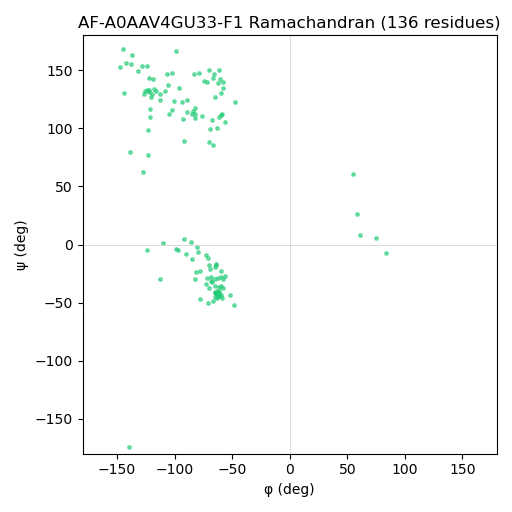 -9.618 1.00 97.38 119 GLN A C 1
ATOM 962 O O . GLN A 1 119 ? 19.282 4.409 -10.380 1.00 97.38 119 GLN A O 1
ATOM 967 N N . LEU A 1 120 ? 17.693 4.914 -8.877 1.00 95.56 120 LEU A N 1
ATOM 968 C CA . LEU A 1 120 ? 17.025 3.615 -8.968 1.00 95.56 120 LEU A CA 1
ATOM 969 C C . LEU A 1 120 ? 16.401 3.396 -10.354 1.00 95.56 120 LEU A C 1
ATOM 971 O O . LEU A 1 120 ? 16.551 2.316 -10.924 1.00 95.56 120 LEU A O 1
ATOM 975 N N . LEU A 1 121 ? 15.770 4.425 -10.928 1.00 96.25 121 LEU A N 1
ATOM 976 C CA . LEU A 1 121 ? 15.263 4.375 -12.299 1.00 96.25 121 LEU A CA 1
ATOM 977 C C . LEU A 1 121 ? 16.383 4.082 -13.304 1.00 96.25 121 LEU A C 1
ATOM 979 O O . LEU A 1 121 ? 16.227 3.202 -14.144 1.00 96.25 121 LEU A O 1
ATOM 983 N N . ASP A 1 122 ? 17.523 4.765 -13.193 1.00 96.44 122 ASP A N 1
ATOM 984 C CA . ASP A 1 122 ? 18.666 4.550 -14.090 1.00 96.44 122 ASP A CA 1
ATOM 985 C C . ASP A 1 122 ? 19.198 3.114 -13.999 1.00 96.44 122 ASP A C 1
ATOM 987 O O . ASP A 1 122 ? 19.562 2.510 -15.010 1.00 96.44 122 ASP A O 1
ATOM 991 N N . GLN A 1 123 ? 19.192 2.527 -12.797 1.00 94.44 123 GLN A N 1
ATOM 992 C CA . GLN A 1 123 ? 19.529 1.116 -12.606 1.00 94.44 123 GLN A CA 1
ATOM 993 C C . GLN A 1 123 ? 18.513 0.197 -13.293 1.00 94.44 123 GLN A C 1
ATOM 995 O O . GLN A 1 123 ? 18.923 -0.727 -14.000 1.00 94.44 123 GLN A O 1
ATOM 1000 N N . PHE A 1 124 ? 17.214 0.464 -13.139 1.00 93.50 124 PHE A N 1
ATOM 1001 C CA . PHE A 1 124 ? 16.144 -0.302 -13.786 1.00 93.50 124 PHE A CA 1
ATOM 1002 C C . PHE A 1 124 ? 16.167 -0.181 -15.310 1.00 93.50 124 PHE A C 1
ATOM 1004 O O . PHE A 1 124 ? 15.862 -1.152 -16.003 1.00 93.50 124 PHE A O 1
ATOM 1011 N N . GLU A 1 125 ? 16.527 0.983 -15.845 1.00 91.81 125 GLU A N 1
ATOM 1012 C CA . GLU A 1 125 ? 16.577 1.237 -17.285 1.00 91.81 125 GLU A CA 1
ATOM 1013 C C . GLU A 1 125 ? 17.892 0.791 -17.936 1.00 91.81 125 GLU A C 1
ATOM 1015 O O . GLU A 1 125 ? 17.947 0.676 -19.166 1.00 91.81 125 GLU A O 1
ATOM 1020 N N . SER A 1 126 ? 18.914 0.476 -17.132 1.00 92.88 126 SER A N 1
ATOM 1021 C CA . SER A 1 126 ? 20.205 -0.007 -17.620 1.00 92.88 126 SER A CA 1
ATOM 1022 C C . SER A 1 126 ? 20.067 -1.288 -18.451 1.00 92.88 126 SER A C 1
ATOM 1024 O O . SER A 1 126 ? 19.320 -2.214 -18.120 1.00 92.88 126 SER A O 1
ATOM 1026 N N . LEU A 1 127 ? 20.840 -1.362 -19.540 1.00 84.88 127 LEU A N 1
ATOM 1027 C CA . LEU A 1 127 ? 20.852 -2.526 -20.431 1.00 84.88 127 LEU A CA 1
ATOM 1028 C C . LEU A 1 127 ? 21.222 -3.812 -19.685 1.00 84.88 127 LEU A C 1
ATOM 1030 O O . LEU A 1 127 ? 20.653 -4.867 -19.957 1.00 84.88 127 LEU A O 1
ATOM 1034 N N . ASP A 1 128 ? 22.149 -3.722 -18.733 1.00 89.62 128 ASP A N 1
ATOM 1035 C CA . ASP A 1 128 ? 22.595 -4.866 -17.942 1.00 89.62 128 ASP A CA 1
ATOM 1036 C C . ASP A 1 128 ? 21.474 -5.421 -17.061 1.00 89.62 128 ASP A C 1
ATOM 1038 O O . ASP A 1 128 ? 21.308 -6.641 -16.975 1.00 89.62 128 ASP A O 1
ATOM 1042 N N . PHE A 1 129 ? 20.682 -4.547 -16.431 1.00 87.56 129 PHE A N 1
ATOM 1043 C CA . PHE A 1 129 ? 19.543 -4.968 -15.622 1.00 87.56 129 PHE A CA 1
ATOM 1044 C C . PHE A 1 129 ? 18.451 -5.599 -16.488 1.00 87.56 129 PHE A C 1
ATOM 1046 O O . PHE A 1 129 ? 18.011 -6.714 -16.194 1.00 87.56 129 PHE A O 1
ATOM 1053 N N . LYS A 1 130 ? 18.066 -4.944 -17.591 1.00 84.62 130 LYS A N 1
ATOM 1054 C CA . LYS A 1 130 ? 17.023 -5.442 -18.505 1.00 84.62 130 LYS A CA 1
ATOM 1055 C C . LYS A 1 130 ? 17.371 -6.804 -19.105 1.00 84.62 130 LYS A C 1
ATOM 1057 O O . LYS A 1 130 ? 16.540 -7.707 -19.084 1.00 84.62 130 LYS A O 1
ATOM 1062 N N . LYS A 1 131 ? 18.625 -6.998 -19.534 1.00 83.38 131 LYS A N 1
ATOM 1063 C CA . LYS A 1 131 ? 19.107 -8.291 -20.055 1.00 83.38 131 LYS A CA 1
ATOM 1064 C C . LYS A 1 131 ? 19.068 -9.399 -19.004 1.00 83.38 131 LYS A C 1
ATOM 1066 O O . LYS A 1 131 ? 18.659 -10.517 -19.305 1.00 83.38 131 LYS A O 1
ATOM 1071 N N . LYS A 1 132 ? 19.489 -9.114 -17.765 1.00 83.44 132 LYS A N 1
ATOM 1072 C CA . LYS A 1 132 ? 19.483 -10.109 -16.674 1.00 83.44 132 LYS A CA 1
ATOM 1073 C C . LYS A 1 132 ? 18.070 -10.515 -16.257 1.00 83.44 132 LYS A C 1
ATOM 1075 O O . LYS A 1 132 ? 17.866 -11.654 -15.848 1.00 83.44 132 LYS A O 1
ATOM 1080 N N . THR A 1 133 ? 17.118 -9.595 -16.354 1.00 80.38 133 THR A N 1
ATOM 1081 C CA . THR A 1 133 ? 15.732 -9.785 -15.903 1.00 80.38 133 THR A CA 1
ATOM 1082 C C . THR A 1 133 ? 14.769 -10.194 -17.020 1.00 80.38 133 THR A C 1
ATOM 1084 O O . THR A 1 133 ? 13.622 -10.513 -16.724 1.00 80.38 133 THR A O 1
ATOM 1087 N N . ARG A 1 134 ? 15.231 -10.252 -18.282 1.00 79.19 134 ARG A N 1
ATOM 1088 C CA . ARG A 1 134 ? 14.412 -10.521 -19.485 1.00 79.19 134 ARG A CA 1
ATOM 1089 C C . ARG A 1 134 ? 13.265 -9.516 -19.678 1.00 79.19 134 ARG A C 1
ATOM 1091 O O . ARG A 1 134 ? 12.246 -9.838 -20.282 1.00 79.19 134 ARG A O 1
ATOM 1098 N N . LEU A 1 135 ? 13.430 -8.304 -19.144 1.00 72.44 135 LEU A N 1
ATOM 1099 C CA . LEU A 1 135 ? 12.484 -7.188 -19.278 1.00 72.44 135 LEU A CA 1
ATOM 1100 C C . LEU A 1 135 ? 12.715 -6.380 -20.569 1.00 72.44 135 LEU A C 1
ATOM 1102 O O . LEU A 1 135 ? 12.057 -5.377 -20.800 1.00 72.44 135 LEU A O 1
ATOM 1106 N N . ASP A 1 136 ? 13.672 -6.781 -21.402 1.00 63.97 136 ASP A N 1
ATOM 1107 C CA . ASP A 1 136 ? 13.986 -6.184 -22.705 1.00 63.97 136 ASP A CA 1
ATOM 1108 C C . ASP A 1 136 ? 12.922 -6.447 -23.785 1.00 63.97 136 ASP A C 1
ATOM 1110 O O . ASP A 1 136 ? 12.959 -5.822 -24.842 1.00 63.97 136 ASP A O 1
ATOM 1114 N N . SER A 1 137 ? 11.989 -7.362 -23.512 1.00 61.69 137 SER A N 1
ATOM 1115 C CA . SER A 1 137 ? 10.914 -7.787 -24.420 1.00 61.69 137 SER A CA 1
ATOM 1116 C C . SER A 1 137 ? 9.506 -7.332 -24.006 1.00 61.69 137 SER A C 1
ATOM 1118 O O . SER A 1 137 ? 8.545 -7.668 -24.700 1.00 61.69 137 SER A O 1
ATOM 1120 N N . LEU A 1 138 ? 9.393 -6.586 -22.900 1.00 58.53 138 LEU A N 1
ATOM 1121 C CA . LEU A 1 138 ? 8.169 -5.934 -22.416 1.00 58.53 138 LEU A CA 1
ATOM 1122 C C . LEU A 1 138 ? 8.145 -4.461 -22.846 1.00 58.53 138 LEU A C 1
ATOM 1124 O O . LEU A 1 138 ? 7.073 -4.006 -23.296 1.00 58.53 138 LEU A O 1
#

Nearest PDB structures (foldseek):
  6avs-assembly1_A  TM=8.930E-01  e=5.942E-04  Homo sapiens
  6f4n-assembly2_B  TM=8.942E-01  e=9.805E-04  Homo sapiens
  6f4m-assembly1_A  TM=8.901E-01  e=2.669E-03  Homo sapiens
  7dyw-assembly1_A  TM=8.241E-01  e=1.044E-03  Homo sapiens
  6f4r-assembly1_A  TM=8.319E-01  e=2.355E-03  Homo sapiens

Solvent-accessible surface area (backbone atoms only — not comparable to full-atom values): 8817 Å² total; per-residue (Å²): 137,86,82,78,79,72,75,76,77,75,79,74,32,36,34,42,39,37,36,35,58,55,87,46,46,72,44,49,56,60,42,70,72,90,42,92,64,66,47,65,85,67,46,83,94,65,67,53,55,86,87,41,54,51,50,77,75,57,75,71,46,75,50,76,48,50,77,92,64,85,84,88,77,65,87,77,44,52,70,48,79,44,73,78,38,92,68,87,87,86,86,81,90,86,80,50,92,90,47,43,69,60,53,48,55,53,25,57,56,34,26,76,82,34,68,67,37,34,52,52,39,52,51,61,70,28,67,70,46,21,64,75,69,63,55,77,82,116